Protein AF-A0A1J5TL49-F1 (afdb_monomer)

Structure (mmCIF, N/CA/C/O backbone):
data_AF-A0A1J5TL49-F1
#
_entry.id   AF-A0A1J5TL49-F1
#
loop_
_atom_site.group_PDB
_atom_site.id
_atom_site.type_symbol
_atom_site.label_atom_id
_atom_site.label_alt_id
_atom_site.label_comp_id
_atom_site.label_asym_id
_atom_site.label_entity_id
_atom_site.label_seq_id
_atom_site.pdbx_PDB_ins_code
_atom_site.Cartn_x
_atom_site.Cartn_y
_atom_site.Cartn_z
_atom_site.occupancy
_atom_site.B_iso_or_equiv
_atom_site.auth_seq_id
_atom_site.auth_comp_id
_atom_site.auth_asym_id
_atom_site.auth_atom_id
_atom_site.pdbx_PDB_model_num
ATOM 1 N N . MET A 1 1 ? -6.971 2.870 14.337 1.00 89.38 1 MET A N 1
ATOM 2 C CA . MET A 1 1 ? -6.772 1.415 14.161 1.00 89.38 1 MET A CA 1
ATOM 3 C C . MET A 1 1 ? -5.271 1.106 14.162 1.00 89.38 1 MET A C 1
ATOM 5 O O . MET A 1 1 ? -4.482 1.983 13.825 1.00 89.38 1 MET A O 1
ATOM 9 N N . GLU A 1 2 ? -4.860 -0.091 14.591 1.00 95.06 2 GLU A N 1
ATOM 10 C CA . GLU A 1 2 ? -3.464 -0.551 14.457 1.00 95.06 2 GLU A CA 1
ATOM 11 C C . GLU A 1 2 ? -3.198 -1.042 13.031 1.00 95.06 2 GLU A C 1
ATOM 13 O O . GLU A 1 2 ? -4.079 -1.639 12.412 1.00 95.06 2 GLU A O 1
ATOM 18 N N . THR A 1 3 ? -1.990 -0.822 12.509 1.00 95.44 3 THR A N 1
ATOM 19 C CA . THR A 1 3 ? -1.628 -1.210 11.133 1.00 95.44 3 THR A CA 1
ATOM 20 C C . THR A 1 3 ? -1.804 -2.705 10.879 1.00 95.44 3 THR A C 1
ATOM 22 O O . THR A 1 3 ? -2.263 -3.088 9.810 1.00 95.44 3 THR A O 1
ATOM 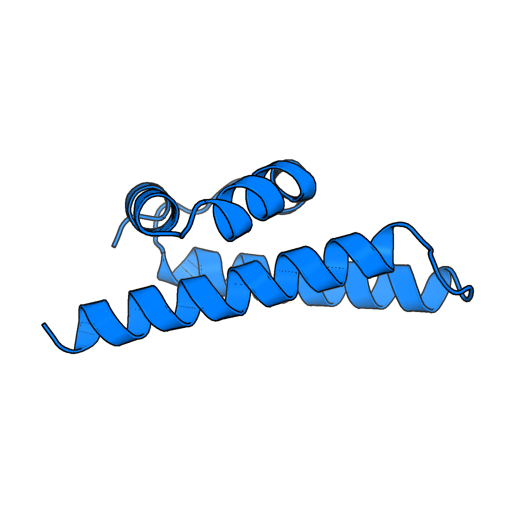25 N N . GLU A 1 4 ? -1.519 -3.562 11.857 1.00 94.06 4 GLU A N 1
ATOM 26 C CA . GLU A 1 4 ? -1.713 -5.012 11.716 1.00 94.06 4 GLU A CA 1
ATOM 27 C C . GLU A 1 4 ? -3.190 -5.369 11.497 1.00 94.06 4 GLU A C 1
ATOM 29 O O . GLU A 1 4 ? -3.520 -6.071 10.544 1.00 94.06 4 GLU A O 1
ATOM 34 N N . LYS A 1 5 ? -4.098 -4.777 12.284 1.00 95.12 5 LYS A N 1
ATOM 35 C CA . LYS A 1 5 ? -5.552 -4.962 12.128 1.00 95.12 5 LYS A CA 1
ATOM 36 C C . LYS A 1 5 ? -6.066 -4.422 10.798 1.00 95.12 5 LYS A C 1
ATOM 38 O O . LYS A 1 5 ? -6.966 -5.006 10.205 1.00 95.12 5 LYS A O 1
ATOM 43 N N . LEU A 1 6 ? -5.496 -3.319 10.315 1.00 95.25 6 LEU A N 1
ATOM 44 C CA . LEU A 1 6 ? -5.793 -2.806 8.978 1.00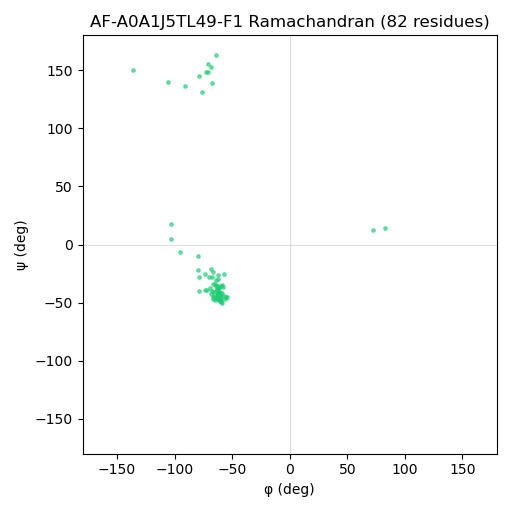 95.25 6 LEU A CA 1
ATOM 45 C C . LEU A 1 6 ? -5.401 -3.833 7.904 1.00 95.25 6 LEU A C 1
ATOM 47 O O . LEU A 1 6 ? -6.196 -4.120 7.013 1.00 95.25 6 LEU A O 1
ATOM 51 N N . LEU A 1 7 ? -4.192 -4.395 7.991 1.00 95.00 7 LEU A N 1
ATOM 52 C CA . LEU A 1 7 ? -3.688 -5.374 7.024 1.00 95.00 7 LEU A CA 1
ATOM 53 C C . LEU A 1 7 ? -4.504 -6.677 7.033 1.00 95.00 7 LEU A C 1
ATOM 55 O O . LEU A 1 7 ? -4.707 -7.286 5.981 1.00 95.00 7 LEU A O 1
ATOM 59 N N . GLU A 1 8 ? -5.021 -7.092 8.189 1.00 95.50 8 GLU A N 1
ATOM 60 C CA . GLU A 1 8 ? -5.902 -8.259 8.320 1.00 95.50 8 GLU A CA 1
ATOM 61 C C . GLU A 1 8 ? -7.238 -8.096 7.585 1.00 95.50 8 GLU A C 1
ATOM 63 O O . GLU A 1 8 ? -7.774 -9.086 7.081 1.00 95.50 8 GLU A O 1
ATOM 68 N N . GLN A 1 9 ? -7.744 -6.868 7.462 1.00 95.50 9 GLN A N 1
ATOM 69 C CA . GLN A 1 9 ? -9.003 -6.565 6.773 1.00 95.50 9 GLN A CA 1
ATOM 70 C C . GLN A 1 9 ? -8.879 -6.518 5.244 1.00 95.50 9 GLN A C 1
ATOM 72 O O . GLN A 1 9 ? -9.890 -6.472 4.544 1.00 95.50 9 GLN A O 1
ATOM 77 N N . LEU A 1 10 ? -7.657 -6.547 4.708 1.00 95.38 10 LEU A N 1
ATOM 78 C CA . LEU A 1 10 ? -7.433 -6.537 3.265 1.00 95.38 10 LEU A CA 1
ATOM 79 C C . LEU A 1 10 ? -7.837 -7.870 2.618 1.00 95.38 10 LEU A C 1
ATOM 81 O O . LEU A 1 10 ? -7.700 -8.951 3.210 1.00 95.38 10 LEU A O 1
ATOM 85 N N . ASP A 1 11 ? -8.292 -7.791 1.365 1.00 95.75 11 ASP A N 1
ATOM 86 C CA . ASP A 1 11 ? -8.562 -8.971 0.545 1.00 95.75 11 ASP A CA 1
ATOM 87 C C . ASP A 1 11 ? -7.280 -9.780 0.249 1.00 95.75 11 ASP A C 1
ATOM 89 O O . ASP A 1 11 ? -6.150 -9.314 0.431 1.00 95.75 11 ASP A O 1
ATOM 93 N N . LEU A 1 12 ? -7.455 -11.032 -0.188 1.00 96.50 12 LEU A N 1
ATOM 94 C CA . LEU A 1 12 ? -6.337 -11.951 -0.418 1.00 96.50 12 LEU A CA 1
ATOM 95 C C . LEU A 1 12 ? -5.375 -11.454 -1.511 1.00 96.50 12 LEU A C 1
ATOM 97 O O . LEU A 1 12 ? -4.163 -11.567 -1.340 1.00 96.50 12 LEU A O 1
ATOM 101 N N . ASP A 1 13 ? -5.890 -10.874 -2.601 1.00 96.56 13 ASP A N 1
ATOM 102 C CA . ASP A 1 13 ? -5.060 -10.319 -3.684 1.00 96.56 13 ASP A CA 1
ATOM 103 C C . ASP A 1 13 ? -4.147 -9.204 -3.155 1.00 96.56 13 ASP A C 1
ATOM 105 O O . ASP A 1 13 ? -2.946 -9.174 -3.424 1.00 96.56 13 ASP A O 1
ATOM 109 N N . THR A 1 14 ? -4.695 -8.322 -2.326 1.00 97.44 14 THR A N 1
ATOM 110 C CA . THR A 1 14 ? -3.973 -7.194 -1.741 1.00 97.44 14 THR A CA 1
ATOM 111 C C . THR A 1 14 ? -2.939 -7.661 -0.725 1.00 97.44 14 THR A C 1
ATOM 113 O O . THR A 1 14 ? -1.833 -7.122 -0.699 1.00 97.44 14 THR A O 1
ATOM 116 N N . LYS A 1 15 ? -3.234 -8.705 0.059 1.00 97.19 15 LYS A N 1
ATOM 117 C CA . LYS A 1 15 ? -2.248 -9.334 0.954 1.00 97.19 15 LYS A CA 1
ATOM 118 C C . LYS A 1 15 ? -1.075 -9.932 0.179 1.00 97.19 15 LYS A C 1
ATOM 120 O O . LYS A 1 15 ? 0.073 -9.656 0.515 1.00 97.19 15 LYS A O 1
ATOM 125 N N . MET A 1 16 ? -1.337 -10.652 -0.912 1.00 96.75 16 MET A N 1
ATOM 126 C CA . MET A 1 16 ? -0.275 -11.196 -1.773 1.00 96.75 16 MET A CA 1
ATOM 127 C C . MET A 1 16 ? 0.584 -10.093 -2.411 1.00 96.75 16 MET A C 1
ATOM 129 O O . MET A 1 16 ? 1.792 -10.253 -2.586 1.00 96.75 16 MET A O 1
ATOM 133 N N . ARG A 1 17 ? -0.023 -8.958 -2.773 1.00 96.75 17 ARG A N 1
ATOM 134 C CA . ARG A 1 17 ? 0.700 -7.771 -3.261 1.00 96.75 17 ARG A CA 1
ATOM 135 C C . ARG A 1 17 ? 1.554 -7.150 -2.172 1.00 96.75 17 ARG A C 1
ATOM 137 O O . ARG A 1 17 ? 2.717 -6.842 -2.415 1.00 96.75 17 ARG A O 1
ATOM 144 N N . PHE A 1 18 ? 0.994 -7.011 -0.973 1.00 96.50 18 PHE A N 1
ATOM 145 C CA . PHE A 1 18 ? 1.716 -6.516 0.186 1.00 96.50 18 PHE A CA 1
ATOM 146 C C . PHE A 1 18 ? 2.941 -7.377 0.480 1.00 96.50 18 PHE A C 1
ATOM 148 O O . PHE A 1 18 ? 4.014 -6.819 0.661 1.00 96.50 18 PHE A O 1
ATOM 155 N N . GLU A 1 19 ? 2.840 -8.707 0.438 1.00 95.38 19 GLU A N 1
ATOM 156 C CA . GLU A 1 19 ? 3.995 -9.594 0.629 1.00 95.38 19 GLU A CA 1
ATOM 157 C C . GLU A 1 19 ? 5.146 -9.273 -0.337 1.00 95.38 19 GLU A C 1
ATOM 159 O O . GLU A 1 19 ? 6.290 -9.136 0.111 1.00 95.38 19 GLU A O 1
ATOM 164 N N . ARG A 1 20 ? 4.847 -9.054 -1.628 1.00 94.31 20 ARG A N 1
ATOM 165 C CA . ARG A 1 20 ? 5.851 -8.713 -2.654 1.00 94.31 20 ARG A CA 1
ATOM 166 C C . ARG A 1 20 ? 6.570 -7.394 -2.389 1.00 94.31 20 ARG A C 1
ATOM 168 O O . ARG A 1 20 ? 7.771 -7.301 -2.634 1.00 94.31 20 ARG A O 1
ATOM 175 N N . VAL A 1 21 ? 5.860 -6.389 -1.878 1.00 94.50 21 VAL A N 1
ATOM 176 C CA . VAL A 1 21 ? 6.427 -5.054 -1.606 1.00 94.50 21 VAL A CA 1
ATOM 177 C C . VAL A 1 21 ? 6.721 -4.814 -0.123 1.00 94.50 21 VAL A C 1
ATOM 179 O O . VAL A 1 21 ? 7.155 -3.732 0.254 1.00 94.50 21 VAL A O 1
ATOM 182 N N . SER A 1 22 ? 6.540 -5.811 0.742 1.00 93.81 22 SER A N 1
ATOM 183 C CA . SER A 1 22 ? 6.583 -5.643 2.203 1.00 93.81 22 SER A CA 1
ATOM 184 C C . SER A 1 22 ? 7.920 -5.101 2.702 1.00 93.81 22 SER A C 1
ATOM 186 O O . SER A 1 22 ? 7.957 -4.283 3.617 1.00 93.81 22 SER A O 1
ATOM 188 N N . ASN A 1 23 ? 9.025 -5.497 2.069 1.00 92.44 23 ASN A N 1
ATOM 189 C CA . ASN A 1 23 ? 10.359 -5.003 2.410 1.00 92.44 23 ASN A CA 1
ATOM 190 C C . ASN A 1 23 ? 10.544 -3.508 2.103 1.00 92.44 23 ASN A C 1
ATOM 192 O O . ASN A 1 23 ? 11.372 -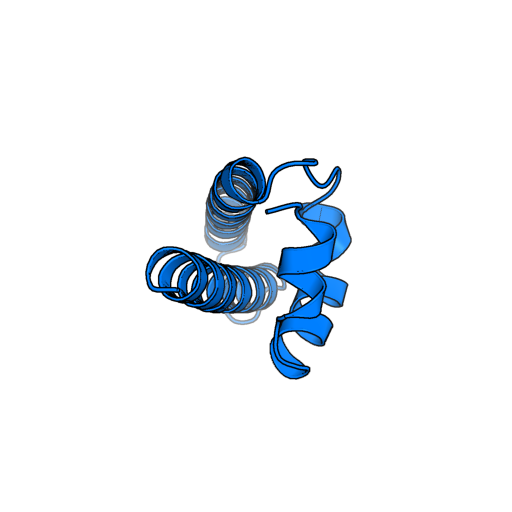2.866 2.738 1.00 92.44 23 ASN A O 1
ATOM 196 N N . TRP A 1 24 ? 9.765 -2.949 1.174 1.00 90.94 24 TRP A N 1
ATOM 197 C CA . TRP A 1 24 ? 9.743 -1.513 0.874 1.00 90.94 24 TRP A CA 1
ATOM 198 C C . TRP A 1 24 ? 8.919 -0.712 1.879 1.00 90.94 24 TRP A C 1
ATOM 200 O O . TRP A 1 24 ? 9.101 0.494 2.012 1.00 90.94 24 TRP A O 1
ATOM 210 N N . LEU A 1 25 ? 8.005 -1.387 2.574 1.00 92.94 25 LEU A N 1
ATOM 211 C CA . LEU A 1 25 ? 7.082 -0.805 3.541 1.00 92.94 25 LEU A CA 1
ATOM 212 C C . LEU A 1 25 ? 7.526 -1.085 4.983 1.00 92.94 25 LEU A C 1
ATOM 214 O O . LEU A 1 25 ? 6.718 -1.004 5.901 1.00 92.94 25 LEU A O 1
ATOM 218 N N . LYS A 1 26 ? 8.794 -1.455 5.202 1.00 91.81 26 LYS A N 1
ATOM 219 C CA . LYS A 1 26 ? 9.342 -1.699 6.540 1.00 91.81 26 LYS A CA 1
ATOM 220 C C . LYS A 1 26 ? 10.260 -0.554 6.986 1.00 91.81 26 LYS A C 1
ATOM 222 O O . LYS A 1 26 ? 11.079 -0.099 6.191 1.00 91.81 26 LYS A O 1
ATOM 227 N N . PRO A 1 27 ? 10.190 -0.148 8.267 1.00 94.44 27 PRO A N 1
ATOM 228 C CA . PRO A 1 27 ? 9.298 -0.675 9.307 1.00 94.44 27 PRO A CA 1
ATOM 229 C C . PRO A 1 27 ? 7.835 -0.247 9.108 1.00 94.44 27 PRO A C 1
ATOM 231 O O . PRO A 1 27 ? 7.567 0.845 8.614 1.00 94.44 27 PRO A O 1
ATOM 234 N N . LEU A 1 28 ? 6.897 -1.104 9.528 1.00 94.31 28 LEU A N 1
ATOM 235 C CA . LEU A 1 28 ? 5.483 -0.734 9.574 1.00 94.31 28 LEU A CA 1
ATOM 236 C C . LEU A 1 28 ? 5.241 0.168 10.791 1.00 94.31 28 LEU A C 1
ATOM 238 O O . LEU A 1 28 ? 5.667 -0.184 11.895 1.00 94.31 28 LEU A O 1
ATOM 242 N N . PRO A 1 29 ? 4.563 1.313 10.632 1.00 95.56 29 PRO A N 1
ATOM 243 C CA . PRO A 1 29 ? 4.183 2.138 11.762 1.00 95.56 29 PRO A CA 1
ATOM 244 C C . PRO A 1 29 ? 3.075 1.451 12.562 1.00 95.56 29 PRO A C 1
ATOM 246 O O . PRO A 1 29 ? 2.300 0.664 12.023 1.00 95.56 29 PRO A O 1
ATOM 249 N N . VAL A 1 30 ? 2.964 1.775 13.850 1.00 94.88 30 VAL A N 1
ATOM 250 C CA . VAL A 1 30 ? 1.941 1.186 14.732 1.00 94.88 30 VAL A CA 1
ATOM 251 C C . VAL A 1 30 ? 0.535 1.647 14.338 1.00 94.88 30 VAL A C 1
ATOM 253 O O . VAL A 1 30 ? -0.409 0.857 14.349 1.00 94.88 30 VAL A O 1
ATOM 2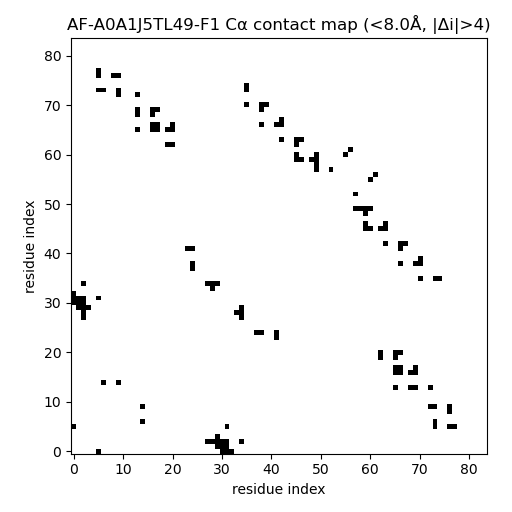56 N N . LYS A 1 31 ? 0.387 2.927 13.982 1.00 95.38 31 LYS A N 1
ATOM 257 C CA . LYS A 1 31 ? -0.903 3.527 13.634 1.00 95.38 31 LYS A CA 1
ATOM 258 C C . LYS A 1 31 ? -1.178 3.412 12.140 1.00 95.38 31 LYS A C 1
ATOM 260 O O . LYS A 1 31 ? -0.330 3.747 11.317 1.00 95.38 31 LYS A O 1
ATOM 265 N N . SER A 1 32 ? -2.412 3.043 11.805 1.00 93.25 32 SER A N 1
ATOM 266 C CA . SER A 1 32 ? -2.869 2.911 10.420 1.00 93.25 32 SER A CA 1
ATOM 267 C C . SER A 1 32 ? -2.824 4.224 9.625 1.00 93.25 32 SER A C 1
ATOM 269 O O . SER A 1 32 ? -2.632 4.199 8.416 1.00 93.25 32 SER A O 1
ATOM 271 N N . GLU A 1 33 ? -2.984 5.371 10.290 1.00 91.12 33 GLU A N 1
ATOM 272 C CA . GLU A 1 33 ? -2.882 6.705 9.674 1.00 91.12 33 GLU A CA 1
ATOM 273 C C . GLU A 1 33 ? -1.468 6.965 9.133 1.00 91.12 33 GLU A C 1
ATOM 275 O O . GLU A 1 33 ? -1.298 7.374 7.986 1.00 91.12 33 GLU A O 1
ATOM 280 N N . ASP A 1 34 ? -0.447 6.628 9.925 1.00 94.25 34 ASP A N 1
ATOM 281 C CA . ASP A 1 34 ? 0.960 6.759 9.537 1.00 94.25 34 ASP A CA 1
ATOM 282 C C . ASP A 1 34 ? 1.325 5.776 8.410 1.00 94.25 34 ASP A C 1
ATOM 284 O O . ASP A 1 34 ? 2.206 6.043 7.589 1.00 94.25 34 ASP A O 1
ATOM 288 N N . PHE A 1 35 ? 0.634 4.633 8.331 1.00 94.88 35 PHE A N 1
ATOM 289 C CA . PHE A 1 35 ? 0.849 3.648 7.270 1.00 94.88 35 PHE A CA 1
ATOM 290 C C . PHE A 1 35 ? 0.441 4.175 5.890 1.00 94.88 35 PHE A C 1
ATOM 292 O O . PHE A 1 35 ? 1.111 3.874 4.902 1.00 94.88 35 PHE A O 1
ATOM 299 N N . VAL A 1 36 ? -0.598 5.015 5.810 1.00 92.50 36 VAL A N 1
ATOM 300 C CA . VAL A 1 36 ? -0.987 5.682 4.554 1.00 92.50 36 VAL A CA 1
ATOM 301 C C . VAL A 1 36 ? 0.147 6.573 4.049 1.00 92.50 36 VAL A C 1
ATOM 303 O O . VAL A 1 36 ? 0.502 6.510 2.872 1.00 92.50 36 VAL A O 1
ATOM 306 N N . VAL A 1 37 ? 0.774 7.336 4.949 1.00 94.69 37 VAL A N 1
ATOM 307 C CA . VAL A 1 37 ? 1.918 8.197 4.615 1.00 94.69 37 VAL A CA 1
ATOM 308 C C . VAL A 1 37 ? 3.099 7.364 4.110 1.00 94.69 37 VAL A C 1
ATOM 310 O O . VAL A 1 37 ? 3.718 7.713 3.104 1.00 94.69 37 VAL A O 1
ATOM 313 N N . LEU A 1 38 ? 3.391 6.231 4.757 1.00 95.56 38 LEU A N 1
ATOM 314 C CA . LEU A 1 38 ? 4.452 5.324 4.315 1.00 95.56 38 LEU A CA 1
ATOM 315 C C . LEU A 1 38 ? 4.189 4.765 2.906 1.00 95.56 38 LEU A C 1
ATOM 317 O O . LEU A 1 38 ? 5.099 4.730 2.076 1.00 95.56 38 LEU A O 1
ATOM 321 N N . ILE A 1 39 ? 2.949 4.360 2.614 1.00 94.62 39 ILE A N 1
ATOM 322 C CA . ILE A 1 39 ? 2.546 3.877 1.285 1.00 94.62 39 ILE A CA 1
ATOM 323 C C . ILE A 1 39 ? 2.745 4.970 0.225 1.00 94.62 39 ILE A C 1
ATOM 325 O O . ILE A 1 39 ? 3.268 4.694 -0.856 1.00 94.62 39 ILE A O 1
ATOM 329 N N . GLU A 1 40 ? 2.367 6.214 0.522 1.00 93.12 40 GLU A N 1
ATOM 330 C CA . GLU A 1 40 ? 2.549 7.346 -0.394 1.00 93.12 40 GLU A CA 1
ATOM 331 C C . GLU A 1 40 ? 4.025 7.637 -0.683 1.00 93.12 40 GLU A C 1
ATOM 333 O O . GLU A 1 40 ? 4.402 7.855 -1.840 1.00 93.12 40 GLU A O 1
ATOM 338 N N . GLN A 1 41 ? 4.872 7.580 0.346 1.00 94.06 41 GLN A N 1
ATOM 339 C CA . GLN A 1 41 ? 6.321 7.722 0.201 1.00 94.06 41 GLN A CA 1
ATOM 340 C C . GLN A 1 41 ? 6.909 6.596 -0.657 1.00 94.06 41 GLN A C 1
ATOM 342 O O . GLN A 1 41 ? 7.664 6.865 -1.595 1.00 94.06 41 GLN A O 1
ATOM 347 N N . ALA A 1 42 ? 6.527 5.344 -0.392 1.00 93.12 42 ALA A N 1
ATOM 348 C CA . ALA A 1 42 ? 6.975 4.193 -1.168 1.00 93.12 42 ALA A CA 1
ATOM 349 C C . ALA A 1 42 ? 6.556 4.302 -2.641 1.00 93.12 42 ALA A C 1
ATOM 351 O O . ALA A 1 42 ? 7.367 4.048 -3.533 1.00 93.12 42 ALA A O 1
ATOM 352 N N . ARG A 1 43 ? 5.326 4.763 -2.907 1.00 91.44 43 ARG A N 1
ATOM 353 C CA . ARG A 1 43 ? 4.824 5.017 -4.265 1.00 91.44 43 ARG A CA 1
ATOM 354 C C . ARG A 1 43 ? 5.671 6.056 -4.993 1.00 91.44 43 ARG A C 1
ATOM 356 O O . ARG A 1 43 ? 6.054 5.838 -6.138 1.00 91.44 43 ARG A O 1
ATOM 363 N N . SER A 1 44 ? 5.968 7.175 -4.332 1.00 91.31 44 SER A N 1
ATOM 364 C CA . SER A 1 44 ? 6.803 8.241 -4.898 1.00 91.31 44 SER A CA 1
ATOM 365 C C . SER A 1 44 ? 8.205 7.729 -5.248 1.00 91.31 44 SER A C 1
ATOM 367 O O . SER A 1 44 ? 8.694 7.937 -6.358 1.00 91.31 44 SER A O 1
ATOM 369 N N . ASN A 1 45 ? 8.822 6.967 -4.341 1.00 89.06 45 ASN A N 1
ATOM 370 C CA . ASN A 1 45 ? 10.148 6.386 -4.553 1.00 89.06 45 ASN A CA 1
ATOM 371 C C . ASN A 1 45 ? 10.166 5.385 -5.714 1.00 89.06 45 ASN A C 1
ATOM 373 O O . ASN A 1 45 ? 11.064 5.439 -6.557 1.00 89.06 45 ASN A O 1
ATOM 377 N N . ALA A 1 46 ? 9.169 4.500 -5.785 1.00 88.50 46 ALA A N 1
ATOM 378 C CA . ALA A 1 46 ? 9.036 3.548 -6.882 1.00 88.50 46 ALA A CA 1
ATOM 379 C C . ALA A 1 46 ? 8.823 4.264 -8.227 1.00 88.50 46 ALA A C 1
ATOM 381 O O . ALA A 1 46 ? 9.427 3.876 -9.220 1.00 88.50 46 ALA A O 1
ATOM 382 N N . TRP A 1 47 ? 8.059 5.362 -8.251 1.00 88.31 47 TRP A N 1
ATOM 383 C CA . TRP A 1 47 ? 7.817 6.159 -9.460 1.00 88.31 47 TRP A CA 1
ATOM 384 C C . TRP A 1 47 ? 9.086 6.849 -9.960 1.00 88.31 47 TRP A C 1
ATOM 386 O O . TRP A 1 47 ? 9.371 6.872 -11.157 1.00 88.31 47 TRP A O 1
ATOM 396 N N . ILE A 1 48 ? 9.895 7.382 -9.044 1.00 86.75 48 ILE A N 1
ATOM 397 C CA . ILE A 1 48 ? 11.199 7.957 -9.386 1.00 86.75 48 ILE A CA 1
ATOM 398 C C . ILE A 1 48 ? 12.140 6.876 -9.941 1.00 86.75 48 ILE A C 1
ATOM 400 O O . ILE A 1 48 ? 12.880 7.144 -10.887 1.00 86.75 48 ILE A O 1
ATOM 404 N N . ALA A 1 49 ? 12.128 5.670 -9.368 1.00 85.06 49 ALA A N 1
ATOM 405 C CA . ALA A 1 49 ? 12.961 4.559 -9.826 1.00 85.06 49 ALA A CA 1
ATOM 406 C C . ALA A 1 49 ? 12.539 4.040 -11.213 1.00 85.06 49 ALA A C 1
ATOM 408 O O . ALA A 1 49 ? 13.396 3.839 -12.073 1.00 85.06 49 ALA A O 1
ATOM 409 N N . ASP A 1 50 ? 11.234 3.911 -11.451 1.00 83.69 50 ASP A N 1
ATOM 410 C CA . ASP A 1 50 ? 10.637 3.517 -12.731 1.00 83.69 50 ASP A CA 1
ATOM 411 C C . ASP A 1 50 ? 11.026 4.474 -13.871 1.00 83.69 50 ASP A C 1
ATOM 413 O O . ASP A 1 50 ? 11.600 4.057 -14.880 1.00 83.69 50 ASP A O 1
ATOM 417 N N . ASN A 1 51 ? 10.860 5.787 -13.663 1.00 81.12 51 ASN A N 1
ATOM 418 C CA . ASN A 1 51 ? 11.243 6.799 -14.657 1.00 81.12 51 ASN A CA 1
ATOM 419 C C . ASN A 1 51 ? 12.745 6.815 -14.971 1.00 81.12 51 ASN A C 1
ATOM 421 O O . ASN A 1 51 ? 13.144 7.238 -16.055 1.00 81.12 51 ASN A O 1
ATOM 425 N N . ARG A 1 52 ? 13.595 6.377 -14.035 1.00 80.06 52 ARG A N 1
ATOM 426 C CA . ARG A 1 52 ? 15.039 6.236 -14.275 1.00 80.06 52 ARG A CA 1
ATOM 427 C C . ARG A 1 52 ? 15.384 4.972 -15.059 1.00 80.06 52 ARG A C 1
ATOM 429 O O . ARG A 1 52 ? 16.407 4.969 -15.736 1.00 80.06 52 ARG A O 1
ATOM 436 N N . ALA A 1 53 ? 14.576 3.917 -14.957 1.00 79.69 53 ALA A N 1
ATOM 437 C CA . ALA A 1 53 ? 14.804 2.665 -15.672 1.00 79.69 53 ALA A CA 1
ATOM 438 C C . ALA A 1 53 ? 14.525 2.817 -17.177 1.00 79.69 53 ALA A C 1
ATOM 440 O O . ALA A 1 53 ? 15.290 2.301 -17.987 1.00 79.69 53 ALA A O 1
ATOM 441 N N . GLY A 1 54 ? 13.486 3.571 -17.557 1.00 71.19 54 GLY A N 1
ATOM 442 C CA . GLY A 1 54 ? 13.280 4.040 -18.935 1.00 71.19 54 GLY A CA 1
ATOM 443 C C . GLY A 1 54 ? 12.853 2.978 -19.961 1.00 71.19 54 GLY A C 1
ATOM 444 O O . GLY A 1 54 ? 12.876 3.260 -21.158 1.00 71.19 54 GLY A O 1
ATOM 445 N N . TYR A 1 55 ? 12.455 1.776 -19.529 1.00 74.94 55 TYR A N 1
ATOM 446 C CA . TYR A 1 55 ? 11.907 0.728 -20.399 1.00 74.94 55 TYR A CA 1
ATOM 447 C C . TYR A 1 55 ? 10.672 0.052 -19.784 1.00 74.94 55 TYR A C 1
ATOM 449 O O . TYR A 1 55 ? 10.537 -0.045 -18.562 1.00 74.94 55 TYR A O 1
ATOM 457 N N . ILE A 1 56 ? 9.774 -0.411 -20.659 1.00 76.06 56 ILE A N 1
ATOM 458 C CA . ILE A 1 56 ? 8.521 -1.104 -20.317 1.00 76.06 56 ILE A CA 1
ATOM 459 C C . ILE A 1 56 ? 8.830 -2.472 -19.699 1.00 76.06 56 ILE A C 1
ATOM 461 O O . ILE A 1 56 ? 9.698 -3.192 -20.197 1.00 76.06 56 ILE A O 1
ATOM 465 N N . GLY A 1 57 ? 8.099 -2.852 -18.650 1.00 75.12 57 GLY A N 1
ATOM 466 C CA . GLY A 1 57 ? 8.247 -4.136 -17.968 1.00 75.12 57 GLY A CA 1
ATOM 467 C C . GLY A 1 57 ? 9.375 -4.167 -16.939 1.00 75.12 57 GLY A C 1
ATOM 468 O O . GLY A 1 57 ? 9.790 -5.249 -16.518 1.00 75.12 57 GLY A O 1
ATOM 469 N N . ASN A 1 58 ? 9.905 -3.008 -16.538 1.00 81.44 58 ASN A N 1
ATOM 470 C CA . ASN A 1 58 ? 10.899 -2.965 -15.475 1.00 81.44 58 ASN A CA 1
ATOM 471 C C . ASN A 1 58 ? 10.255 -3.345 -14.117 1.00 81.44 58 ASN A C 1
ATOM 473 O O . ASN A 1 58 ? 9.057 -3.132 -13.915 1.00 81.44 58 ASN A O 1
ATOM 477 N N . PRO A 1 59 ? 11.023 -3.894 -13.158 1.00 81.06 59 PRO A N 1
ATOM 478 C CA . PRO A 1 59 ? 10.470 -4.357 -11.881 1.00 81.06 59 PRO A CA 1
ATOM 479 C C . PRO A 1 59 ? 9.716 -3.284 -11.077 1.00 81.06 59 PRO A C 1
ATOM 481 O O . PRO A 1 59 ? 8.839 -3.624 -10.282 1.00 81.06 59 PRO A O 1
ATOM 484 N N . TYR A 1 60 ? 10.024 -1.997 -11.275 1.00 85.56 60 TYR A N 1
ATOM 485 C CA . TYR A 1 60 ? 9.353 -0.902 -10.576 1.00 85.56 60 TYR A CA 1
ATOM 486 C C . TYR A 1 60 ? 7.936 -0.646 -11.093 1.00 85.56 60 TYR A C 1
ATOM 488 O O . TYR A 1 60 ? 7.098 -0.223 -10.302 1.00 85.56 60 TYR A O 1
ATOM 496 N N . GLU A 1 61 ? 7.625 -0.996 -12.343 1.00 86.56 61 GLU A N 1
ATOM 497 C CA . GLU A 1 61 ? 6.261 -0.947 -12.885 1.00 86.56 61 GLU A CA 1
ATOM 498 C C . GLU A 1 61 ? 5.322 -1.883 -12.100 1.00 86.56 61 GLU A C 1
ATOM 500 O O . GLU A 1 61 ? 4.239 -1.482 -11.663 1.00 86.56 61 GLU A O 1
ATOM 505 N N . GLN A 1 62 ? 5.765 -3.118 -11.826 1.00 89.75 62 GLN A N 1
ATOM 506 C CA . GLN A 1 62 ? 5.008 -4.064 -10.999 1.00 89.75 62 GLN A CA 1
ATOM 507 C C . GLN A 1 62 ? 4.884 -3.576 -9.550 1.00 89.75 62 GLN A C 1
ATOM 509 O O . GLN A 1 62 ? 3.795 -3.623 -8.976 1.00 89.75 62 GLN A O 1
ATOM 514 N N . ILE A 1 63 ? 5.981 -3.078 -8.968 1.00 91.25 63 ILE A N 1
ATOM 515 C CA . ILE A 1 63 ? 5.992 -2.546 -7.597 1.00 91.25 63 ILE A CA 1
ATOM 516 C C . ILE A 1 63 ? 5.019 -1.368 -7.469 1.00 91.25 63 ILE A C 1
ATOM 518 O O . ILE A 1 63 ? 4.257 -1.302 -6.507 1.00 91.25 63 ILE A O 1
ATOM 522 N N . LEU A 1 64 ? 4.990 -0.462 -8.448 1.00 92.06 64 LEU A N 1
ATOM 523 C CA . LEU A 1 64 ? 4.053 0.658 -8.489 1.00 92.06 64 LEU A CA 1
ATOM 524 C C . LEU A 1 64 ? 2.602 0.192 -8.529 1.00 92.06 64 LEU A C 1
ATOM 526 O O . LEU A 1 64 ? 1.783 0.693 -7.756 1.00 92.06 64 LEU A O 1
ATOM 530 N N . GLY A 1 65 ? 2.290 -0.773 -9.397 1.00 93.12 65 GLY A N 1
ATOM 531 C C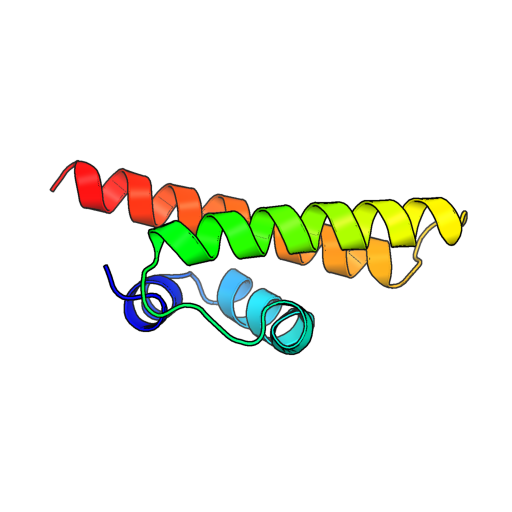A . GLY A 1 65 ? 0.954 -1.359 -9.481 1.00 93.12 65 GLY A CA 1
ATOM 532 C C . GLY A 1 65 ? 0.513 -1.993 -8.160 1.00 93.12 65 GLY A C 1
ATOM 533 O O . GLY A 1 65 ? -0.620 -1.788 -7.717 1.00 93.12 65 GLY A O 1
ATOM 534 N N . ASP A 1 66 ? 1.419 -2.705 -7.491 1.00 95.56 66 ASP A N 1
ATOM 535 C CA . ASP A 1 66 ? 1.156 -3.324 -6.192 1.00 95.56 66 ASP A CA 1
ATOM 536 C C . ASP A 1 66 ? 0.930 -2.276 -5.092 1.00 95.56 66 ASP A C 1
ATOM 538 O O . ASP A 1 66 ? -0.067 -2.357 -4.372 1.00 95.56 66 ASP A O 1
ATOM 542 N N . ILE A 1 67 ? 1.779 -1.246 -5.005 1.00 95.25 67 ILE A N 1
ATOM 543 C CA . ILE A 1 67 ? 1.633 -0.155 -4.027 1.00 95.25 67 ILE A CA 1
ATOM 544 C C . ILE A 1 67 ? 0.322 0.615 -4.248 1.00 95.25 67 ILE A C 1
ATOM 546 O O . ILE A 1 67 ? -0.387 0.906 -3.285 1.00 95.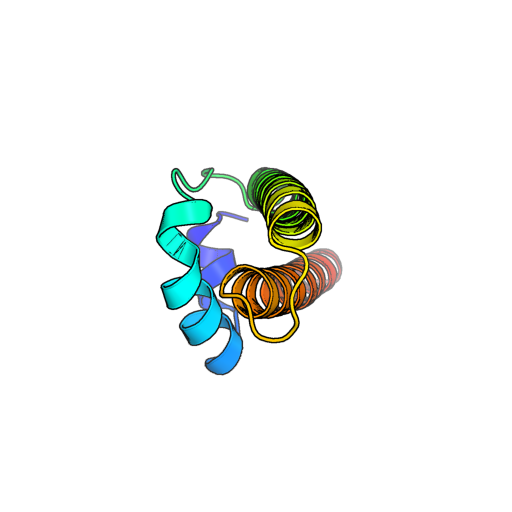25 67 ILE A O 1
ATOM 550 N N . LEU A 1 68 ? -0.046 0.909 -5.500 1.00 94.75 68 LEU A N 1
ATOM 551 C CA . LEU A 1 68 ? -1.306 1.583 -5.839 1.00 94.75 68 LEU A CA 1
ATOM 552 C C . LEU A 1 68 ? -2.533 0.768 -5.419 1.00 94.75 68 LEU A C 1
ATOM 554 O O . LEU A 1 68 ? -3.498 1.319 -4.877 1.00 94.75 68 LEU A O 1
ATOM 558 N N . ARG A 1 69 ? -2.497 -0.550 -5.649 1.00 96.19 69 ARG A N 1
ATOM 559 C CA . ARG A 1 69 ? -3.566 -1.455 -5.219 1.00 96.19 69 ARG A CA 1
ATOM 560 C C . ARG A 1 69 ? -3.707 -1.451 -3.697 1.00 96.19 69 ARG A C 1
ATOM 562 O O . ARG A 1 69 ? -4.824 -1.285 -3.209 1.00 96.19 69 ARG A O 1
ATOM 569 N N . ILE A 1 70 ? -2.594 -1.560 -2.968 1.00 96.50 70 ILE A N 1
ATOM 570 C CA . ILE A 1 70 ? -2.568 -1.528 -1.497 1.00 96.50 70 ILE A CA 1
ATOM 571 C C . ILE A 1 70 ? -3.123 -0.201 -0.977 1.00 96.50 70 ILE A C 1
ATOM 573 O O . ILE A 1 70 ? -4.017 -0.210 -0.137 1.00 96.50 70 ILE A O 1
ATOM 577 N N . GLN A 1 71 ? -2.662 0.933 -1.515 1.00 94.88 71 GLN A N 1
ATOM 578 C CA . GLN A 1 71 ? -3.153 2.259 -1.129 1.00 94.88 71 GLN A CA 1
ATOM 579 C C . GLN A 1 71 ? -4.673 2.371 -1.287 1.00 94.88 71 GLN A C 1
ATOM 581 O O . GLN A 1 71 ? -5.367 2.876 -0.406 1.00 94.88 71 GLN A O 1
ATOM 586 N N . THR A 1 72 ? -5.190 1.883 -2.416 1.00 95.38 72 THR A N 1
ATOM 587 C CA . THR A 1 72 ? -6.620 1.929 -2.727 1.00 95.38 72 THR A CA 1
ATOM 588 C C . THR A 1 72 ? -7.441 1.159 -1.696 1.00 95.38 72 THR A C 1
ATOM 590 O O . THR A 1 72 ? -8.442 1.678 -1.207 1.00 95.38 72 THR A O 1
ATOM 593 N N . GLU A 1 73 ? -7.032 -0.062 -1.352 1.00 95.94 73 GLU A N 1
ATOM 594 C CA . GLU A 1 73 ? -7.774 -0.884 -0.391 1.00 95.94 73 GLU A CA 1
ATOM 595 C C . GLU A 1 73 ? -7.621 -0.402 1.048 1.00 95.94 73 GLU A C 1
ATOM 597 O O . GLU A 1 73 ? -8.612 -0.337 1.770 1.00 95.94 73 GLU A O 1
ATOM 602 N N . VAL A 1 74 ? -6.429 0.045 1.448 1.00 94.81 74 VAL A N 1
ATOM 603 C CA . VAL A 1 74 ? -6.218 0.664 2.764 1.00 94.81 74 VAL A CA 1
ATOM 604 C C . VAL A 1 74 ? -7.152 1.858 2.961 1.00 94.81 74 VAL A C 1
ATOM 606 O O . VAL A 1 74 ? -7.840 1.947 3.978 1.00 94.81 74 VAL A O 1
ATOM 609 N N . ASN A 1 75 ? -7.243 2.741 1.964 1.00 93.62 75 ASN A N 1
ATOM 610 C CA . ASN A 1 75 ? -8.129 3.900 2.028 1.00 93.62 75 A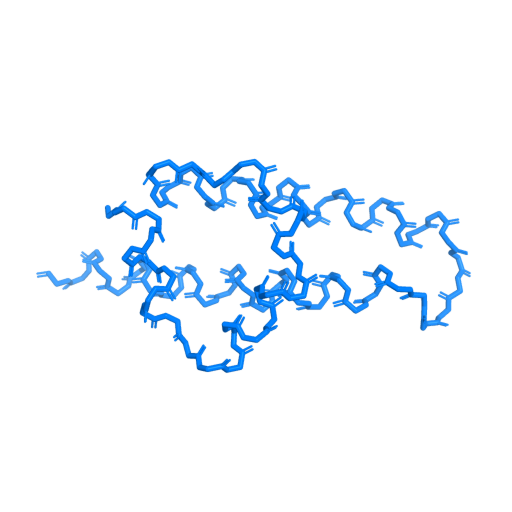SN A CA 1
ATOM 611 C C . ASN A 1 75 ? -9.608 3.500 2.110 1.00 93.62 75 ASN A C 1
ATOM 613 O O . ASN A 1 75 ? -10.377 4.161 2.810 1.00 93.62 75 ASN A O 1
ATOM 617 N N . LYS A 1 76 ? -10.019 2.421 1.430 1.00 93.88 76 LYS A N 1
ATOM 618 C CA . LYS A 1 76 ? -11.391 1.898 1.524 1.00 93.88 76 LYS A CA 1
ATOM 619 C C . LYS A 1 76 ? -11.706 1.380 2.921 1.00 93.88 76 LYS A C 1
ATOM 621 O O . LYS A 1 76 ? -12.743 1.753 3.461 1.00 93.88 76 LYS A O 1
ATOM 626 N N . VAL A 1 77 ? -10.824 0.565 3.505 1.00 93.44 77 VAL A N 1
ATOM 627 C CA . VAL A 1 77 ? -11.013 0.026 4.860 1.00 93.44 77 VAL A CA 1
ATOM 628 C C . VAL A 1 77 ? -11.120 1.169 5.870 1.00 93.44 77 VAL A C 1
ATOM 630 O O . VAL A 1 77 ? -12.105 1.251 6.596 1.00 93.44 77 VAL A O 1
ATOM 633 N N . LEU A 1 78 ? -10.185 2.124 5.836 1.00 90.25 78 LEU A N 1
ATOM 634 C CA . LEU A 1 78 ? -10.202 3.284 6.734 1.00 90.25 78 LEU A CA 1
ATOM 635 C C . LEU A 1 78 ? -11.455 4.156 6.562 1.00 90.25 78 LEU A C 1
ATOM 637 O O . LEU A 1 78 ? -12.004 4.653 7.541 1.00 90.25 78 LEU A O 1
ATOM 641 N N . SER A 1 79 ? -11.934 4.326 5.328 1.00 89.19 79 SER A N 1
ATOM 642 C CA . SER A 1 79 ? -13.155 5.098 5.054 1.00 89.19 79 SER A CA 1
ATOM 643 C C . SER A 1 79 ? -14.429 4.403 5.540 1.00 89.19 79 SER A C 1
ATOM 645 O O . SER A 1 79 ? -15.421 5.081 5.811 1.00 89.19 79 SER A O 1
ATOM 647 N N . ASN A 1 80 ? -14.427 3.070 5.605 1.00 85.88 80 ASN A N 1
ATOM 648 C CA . ASN A 1 80 ? -15.547 2.289 6.121 1.00 85.88 80 ASN A CA 1
ATOM 649 C C . ASN A 1 80 ? -15.559 2.287 7.652 1.00 85.88 80 ASN A C 1
ATOM 651 O O . ASN A 1 80 ? -16.625 2.488 8.223 1.00 85.88 80 ASN A O 1
ATOM 655 N N . ASP A 1 81 ? -14.389 2.181 8.290 1.00 75.06 81 ASP A N 1
ATOM 656 C CA . ASP A 1 81 ? -14.244 2.259 9.751 1.00 75.06 81 ASP A CA 1
ATOM 657 C C . ASP A 1 81 ? -14.766 3.587 10.326 1.00 75.06 81 ASP A C 1
ATOM 659 O O . ASP A 1 81 ? -15.346 3.600 11.404 1.00 75.06 81 ASP A O 1
ATOM 663 N N . ILE A 1 82 ? -14.617 4.709 9.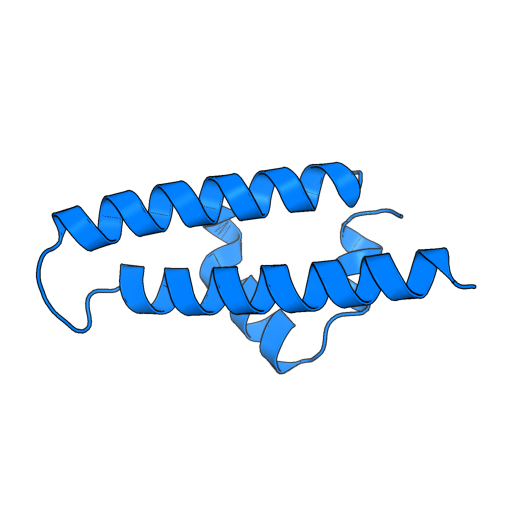606 1.00 66.44 82 ILE A N 1
ATOM 664 C CA . ILE A 1 82 ? -15.119 6.029 10.045 1.00 66.44 82 ILE A CA 1
ATOM 665 C C . ILE A 1 82 ? -16.661 6.105 10.046 1.00 66.44 82 ILE A C 1
ATOM 667 O O . ILE A 1 82 ? -17.237 6.978 10.695 1.00 66.44 82 ILE A O 1
ATOM 671 N N . LYS A 1 83 ? -17.350 5.232 9.299 1.00 61.94 83 LYS A N 1
ATOM 672 C CA . LYS A 1 83 ? -18.816 5.269 9.130 1.00 61.94 83 LYS A CA 1
ATOM 673 C C . LYS A 1 83 ? -19.581 4.352 10.091 1.00 61.94 83 LYS A C 1
ATOM 675 O O . LYS A 1 83 ? -20.812 4.396 10.079 1.00 61.94 83 LYS A O 1
ATOM 680 N N . THR A 1 84 ? -18.880 3.539 10.874 1.00 52.75 84 THR A N 1
ATOM 681 C CA . THR A 1 84 ? -19.418 2.614 11.891 1.00 52.75 84 THR A CA 1
ATOM 682 C C . THR A 1 84 ? -19.181 3.136 13.294 1.00 52.75 84 THR A C 1
ATOM 684 O O . THR A 1 84 ? -20.107 2.978 14.120 1.00 52.75 84 THR A O 1
#

Sequence (84 aa):
METEKLLEQLDLDTKMRFERVSNWLKPLPVKSEDFVVLIEQARSNAWIADNRAGYIGNPYEQILGDILRIQTEVNKVLSNDIKT

pLDDT: mean 90.19, std 8.34, range [52.75, 97.44]

Radius of gyration: 13.13 Å; Cα contacts (8 Å, |Δi|>4): 74; chains: 1; bo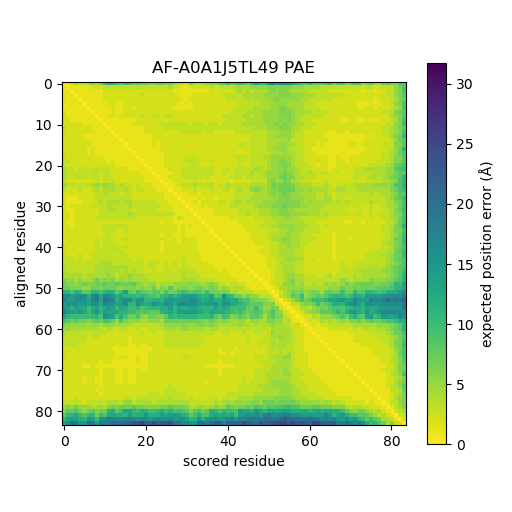unding box: 34×20×35 Å

Foldseek 3Di:
DFCVVLLVPDDPVLVVLCVVCVVQQPPPDGDLVVSLVSLVVSLVVLVVVVVVVPDPPPPSVSNNVSSVVNNVSSVVSVVVVVVD

Mean predicted aligned error: 4.0 Å

Organism: NCBI:txid410659

Secondary structure (DSSP, 8-state):
-BHHHHHHTS-HHHHHHHHHHGGGG-SPPSBHHHHHHHHHHHHHHHHHHHHHH-STT-HHHHHHHHHHHHHHHHHHHHHHHTT-

Nearest PDB structures (foldseek):
  2odm-assembly1_B  TM=5.013E-01  e=3.314E-01  Staphylococcus aureus subsp. aureus MW2
  2rld-assembly1_A  TM=3.939E-01  e=4.883E+00  Bacteroides thetaiotaomicron VPI-5482

Solvent-accessible surface area (backbone atoms only — not comparable to full-atom values): 4772 Å² total; per-residue (Å²): 109,45,30,67,63,55,59,68,71,48,54,71,70,45,48,59,34,43,63,77,47,40,80,72,53,58,82,73,48,67,42,39,72,58,39,54,55,51,48,54,52,44,40,53,53,30,50,57,50,33,68,69,67,74,57,90,88,40,74,35,57,58,50,37,53,34,45,52,52,40,51,54,51,53,53,50,55,56,60,51,61,76,75,111